Protein AF-A0A776PKI6-F1 (afdb_monomer)

Organism: Escherichia coli (NCBI:txid562)

Foldseek 3Di:
DPFAFDQLVPDDLLLNLLLCLVPVDSPRDGPVSSVVSCCLVPVVCQWLSVQLSVLLVVCVVLSPDDSVSVSVLSVQLVVPPDRNDGNVRSNVSSVVVVVVVVVVVVVVVPPCDPVNVVVVVVVVVVVVPPPDDDDDDDPPPPDPDDDDVVVVVVVVCCVPDVPPDDDDDDDD

Sequence (172 aa):
SDPMNVTFDKLAPEVQNAVMVKFDTCENITVDMVISAQELLQEDMATFDGHIVEALMKMPEVNAMYPELKLHAIGWVKHKCKPGAKWPEIQAEMRIWKKRREGERKETGKYTSVVDLARARANQQYTENSTGKISPVIAAIHREYKQTWKTLDDELAYALWPGDVDAGNIDG

Structure (mmCIF, N/CA/C/O backbone):
data_AF-A0A776PKI6-F1
#
_entry.id   AF-A0A776PKI6-F1
#
loop_
_atom_site.group_PDB
_atom_site.id
_atom_site.type_symbol
_atom_site.label_atom_id
_atom_site.label_alt_id
_atom_site.label_comp_id
_atom_site.label_asym_id
_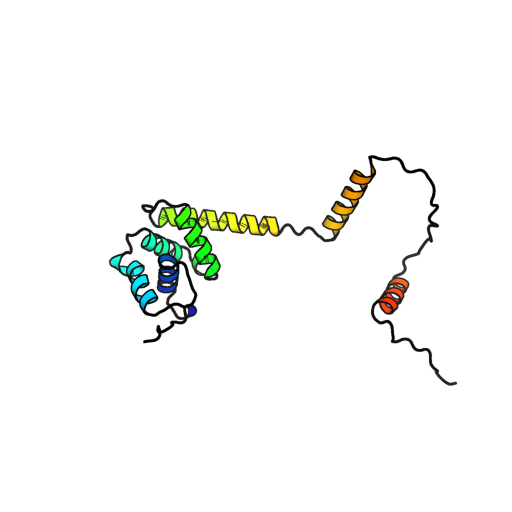atom_site.label_entity_id
_atom_site.label_seq_id
_atom_site.pdbx_PDB_ins_code
_atom_site.Cartn_x
_atom_site.Cartn_y
_atom_site.Cartn_z
_atom_site.occupancy
_atom_site.B_iso_or_equiv
_atom_site.auth_seq_id
_atom_site.auth_comp_id
_atom_site.auth_asym_id
_atom_site.auth_atom_id
_atom_site.pdbx_PDB_model_num
ATOM 1 N N . SER A 1 1 ? 0.022 -15.592 24.095 1.00 67.12 1 SER A N 1
ATOM 2 C CA . SER A 1 1 ? -0.740 -16.001 22.908 1.00 67.12 1 SER A CA 1
ATOM 3 C C . SER A 1 1 ? 0.106 -15.694 21.703 1.00 67.12 1 SER A C 1
ATOM 5 O O . SER A 1 1 ? 0.600 -14.575 21.629 1.00 67.12 1 SER A O 1
ATOM 7 N N . ASP A 1 2 ? 0.337 -16.672 20.834 1.00 69.06 2 ASP A N 1
ATOM 8 C CA . ASP A 1 2 ? 1.105 -16.436 19.613 1.00 69.06 2 ASP A CA 1
ATOM 9 C C . ASP A 1 2 ? 0.328 -15.485 18.691 1.00 69.06 2 ASP A C 1
ATOM 11 O O . ASP A 1 2 ? -0.904 -15.586 18.622 1.00 69.06 2 ASP A O 1
ATOM 15 N N . PRO A 1 3 ? 1.003 -14.534 18.024 1.00 72.56 3 PRO A N 1
ATOM 16 C CA . PRO A 1 3 ? 0.339 -13.602 17.128 1.00 72.56 3 PRO A CA 1
ATOM 17 C C . PRO A 1 3 ? -0.332 -14.370 15.986 1.00 72.56 3 PRO A C 1
ATOM 19 O O . PRO A 1 3 ? 0.286 -15.189 15.304 1.00 72.56 3 PRO A O 1
ATOM 22 N N . MET A 1 4 ? -1.627 -14.119 15.795 1.00 85.81 4 MET A N 1
ATOM 23 C CA . MET A 1 4 ? -2.397 -14.747 14.729 1.00 85.81 4 MET A CA 1
ATOM 24 C C . MET A 1 4 ? -2.027 -14.082 13.400 1.00 85.81 4 MET A C 1
ATOM 26 O O . MET A 1 4 ? -2.370 -12.923 13.155 1.00 85.81 4 MET A O 1
ATOM 30 N N . ASN A 1 5 ? -1.295 -14.816 12.562 1.00 87.88 5 ASN A N 1
ATOM 31 C CA . ASN A 1 5 ? -0.849 -14.334 11.259 1.00 87.88 5 ASN A CA 1
ATOM 32 C C . ASN A 1 5 ? -1.980 -14.379 10.227 1.00 87.88 5 ASN A C 1
ATOM 34 O O . ASN A 1 5 ? -2.777 -15.318 10.175 1.00 87.88 5 ASN A O 1
ATOM 38 N N . VAL A 1 6 ? -2.005 -13.367 9.368 1.00 89.25 6 VAL A N 1
ATOM 39 C CA . VAL A 1 6 ? -2.968 -13.179 8.289 1.00 89.25 6 VAL A CA 1
ATOM 40 C C . VAL A 1 6 ? -2.243 -13.285 6.951 1.00 89.25 6 VAL A C 1
ATOM 42 O O . VAL A 1 6 ? -1.161 -12.735 6.761 1.00 89.25 6 VAL A O 1
ATOM 45 N N . THR A 1 7 ? -2.845 -13.989 5.991 1.00 92.38 7 THR A N 1
ATOM 46 C CA . THR A 1 7 ? -2.327 -14.028 4.617 1.00 92.38 7 THR A CA 1
ATOM 47 C C . THR A 1 7 ? -2.615 -12.697 3.921 1.00 92.38 7 THR A C 1
ATOM 49 O O . THR A 1 7 ? -3.775 -12.400 3.636 1.00 92.38 7 THR A O 1
ATOM 52 N N . PHE A 1 8 ? -1.572 -11.925 3.611 1.00 91.81 8 PHE A N 1
ATOM 53 C CA . PHE A 1 8 ? -1.689 -10.598 2.995 1.00 91.81 8 PHE A CA 1
ATOM 54 C C . PHE A 1 8 ? -2.498 -10.606 1.686 1.00 91.81 8 PHE A C 1
ATOM 56 O O . PHE A 1 8 ? -3.412 -9.799 1.519 1.00 91.81 8 PHE A O 1
ATOM 63 N N . ASP A 1 9 ? -2.262 -11.579 0.801 1.00 91.88 9 ASP A N 1
ATOM 64 C CA . ASP A 1 9 ? -2.938 -11.674 -0.505 1.00 91.88 9 ASP A CA 1
ATOM 65 C C . ASP A 1 9 ? -4.450 -11.933 -0.422 1.00 91.88 9 ASP A C 1
ATOM 67 O O . ASP A 1 9 ? -5.171 -11.728 -1.395 1.00 91.88 9 ASP A O 1
ATOM 71 N N . LYS A 1 10 ? -4.947 -12.387 0.735 1.00 93.25 10 LYS A N 1
ATOM 72 C CA . LYS A 1 10 ? -6.381 -12.621 0.964 1.00 93.25 10 LYS A CA 1
ATOM 73 C C . LYS A 1 10 ? -7.115 -11.378 1.468 1.00 93.25 10 LYS A C 1
ATOM 75 O O . LYS A 1 10 ? -8.339 -11.406 1.578 1.00 93.25 10 LYS A O 1
ATOM 80 N N . LEU A 1 11 ? -6.388 -10.318 1.816 1.00 94.44 11 LEU A N 1
ATOM 81 C CA . LEU A 1 11 ? -6.971 -9.052 2.245 1.00 94.44 11 LEU A CA 1
ATOM 82 C C . LEU A 1 11 ? -7.558 -8.291 1.051 1.00 94.44 11 LEU A C 1
ATOM 84 O O . LEU A 1 11 ? -7.077 -8.401 -0.076 1.00 94.44 11 LEU A O 1
ATOM 88 N N . ALA A 1 12 ? -8.575 -7.471 1.316 1.00 95.56 12 ALA A N 1
ATOM 89 C CA . ALA A 1 12 ? -9.081 -6.532 0.323 1.00 95.56 12 ALA A CA 1
ATOM 90 C C . ALA A 1 12 ? -7.972 -5.537 -0.095 1.00 95.56 12 ALA A C 1
ATOM 92 O O . ALA A 1 12 ? -7.169 -5.150 0.762 1.00 95.56 12 ALA A O 1
ATOM 93 N N . PRO A 1 13 ? -7.918 -5.088 -1.363 1.00 95.38 13 PRO A N 1
ATOM 94 C CA . PRO A 1 13 ? -6.866 -4.189 -1.852 1.00 95.38 13 PRO A CA 1
ATOM 95 C C . PRO A 1 13 ? -6.708 -2.897 -1.037 1.00 95.38 13 PRO A C 1
ATOM 97 O O . PRO A 1 13 ? -5.594 -2.424 -0.824 1.00 95.38 13 PRO A O 1
ATOM 100 N N . GLU A 1 14 ? -7.811 -2.337 -0.542 1.00 96.06 14 GLU A N 1
ATOM 101 C CA . GLU A 1 14 ? -7.835 -1.159 0.328 1.00 96.06 14 GLU A CA 1
ATOM 102 C C . GLU A 1 14 ? -7.096 -1.431 1.641 1.00 96.06 14 GLU A C 1
ATOM 104 O O . GLU A 1 14 ? -6.278 -0.627 2.085 1.00 96.06 14 GLU A O 1
ATOM 109 N N . VAL A 1 15 ? -7.352 -2.598 2.238 1.00 97.00 15 VAL A N 1
ATOM 110 C CA . VAL A 1 15 ? -6.748 -3.030 3.503 1.00 97.00 15 VAL A CA 1
ATOM 111 C C . VAL A 1 15 ? -5.275 -3.372 3.301 1.00 97.00 15 VAL A C 1
ATOM 113 O O . VAL A 1 15 ? -4.450 -2.992 4.125 1.00 97.00 15 VAL A O 1
ATOM 116 N N . GLN A 1 16 ? -4.922 -4.017 2.185 1.00 97.62 16 GLN A N 1
ATOM 117 C CA . GLN A 1 16 ? -3.526 -4.230 1.799 1.00 97.62 16 GLN A CA 1
ATOM 118 C C . GLN A 1 16 ? -2.769 -2.902 1.731 1.00 97.62 16 GLN A C 1
ATOM 120 O O . GLN A 1 16 ? -1.728 -2.751 2.364 1.00 97.62 16 GLN A O 1
ATOM 125 N N . ASN A 1 17 ? -3.313 -1.919 1.009 1.00 97.62 17 ASN A N 1
ATOM 126 C CA . ASN A 1 17 ? -2.687 -0.607 0.872 1.00 97.62 17 ASN A CA 1
ATOM 127 C C . ASN A 1 17 ? -2.565 0.106 2.221 1.00 97.62 17 ASN A C 1
ATOM 129 O O . ASN A 1 17 ? -1.516 0.675 2.506 1.00 97.62 17 ASN A O 1
ATOM 133 N N . ALA A 1 18 ? -3.590 0.038 3.070 1.00 97.88 18 ALA A N 1
ATOM 134 C CA . ALA A 1 18 ? -3.541 0.624 4.404 1.00 97.88 18 ALA A CA 1
ATOM 135 C C . ALA A 1 18 ? -2.454 -0.011 5.286 1.00 97.88 18 ALA A C 1
ATOM 137 O O . ALA A 1 18 ? -1.700 0.709 5.939 1.00 97.88 18 ALA A O 1
ATOM 138 N N . VAL A 1 19 ? -2.317 -1.343 5.263 1.00 97.81 19 VAL A N 1
ATOM 139 C CA . VAL A 1 19 ? -1.267 -2.064 6.004 1.00 97.81 19 VAL A CA 1
ATOM 140 C C . VAL A 1 19 ? 0.117 -1.629 5.534 1.00 97.81 19 VAL A C 1
ATOM 142 O O . VAL A 1 19 ? 0.964 -1.270 6.348 1.00 97.81 19 VAL A O 1
ATOM 145 N N . MET A 1 20 ? 0.324 -1.586 4.220 1.00 97.88 20 MET A N 1
ATOM 146 C CA . MET A 1 20 ? 1.591 -1.165 3.629 1.00 97.88 20 MET A CA 1
ATOM 147 C C . MET A 1 20 ? 1.930 0.290 3.956 1.00 97.88 20 MET A C 1
ATOM 149 O O . MET A 1 20 ? 3.077 0.608 4.244 1.00 97.88 20 MET A O 1
ATOM 153 N N . VAL A 1 21 ? 0.940 1.183 3.932 1.00 97.75 21 VAL A N 1
ATOM 154 C CA . VAL A 1 21 ? 1.150 2.592 4.270 1.00 97.75 21 VAL A CA 1
ATOM 155 C C . VAL A 1 21 ? 1.477 2.756 5.752 1.00 97.75 21 VAL A C 1
ATOM 157 O O . VAL A 1 21 ? 2.406 3.495 6.069 1.00 97.75 21 VAL A O 1
ATOM 160 N N . LYS A 1 22 ? 0.767 2.077 6.658 1.00 97.19 22 LYS A N 1
ATOM 161 C CA . LYS A 1 22 ? 0.956 2.256 8.106 1.00 97.19 22 LYS A CA 1
ATOM 162 C C . LYS A 1 22 ? 2.221 1.572 8.631 1.00 97.19 22 LYS A C 1
ATOM 164 O O . LYS A 1 22 ? 2.905 2.141 9.476 1.00 97.19 22 LYS A O 1
ATOM 169 N N . PHE A 1 23 ? 2.545 0.382 8.122 1.00 96.69 23 PHE A N 1
ATOM 170 C CA . PHE A 1 23 ? 3.592 -0.482 8.684 1.00 96.69 23 PHE A CA 1
ATOM 171 C C . PHE A 1 23 ? 4.800 -0.717 7.774 1.00 96.69 23 PHE A C 1
ATOM 173 O O . PHE A 1 23 ? 5.754 -1.346 8.218 1.00 96.69 23 PHE A O 1
ATOM 180 N N . ASP A 1 24 ? 4.777 -0.227 6.531 1.00 96.31 24 ASP A N 1
ATOM 181 C CA . ASP A 1 24 ? 5.878 -0.367 5.563 1.00 96.31 24 ASP A CA 1
ATOM 182 C C . ASP A 1 24 ? 6.302 -1.829 5.313 1.00 96.31 24 ASP A C 1
ATOM 184 O O . ASP A 1 24 ? 7.469 -2.144 5.101 1.00 96.31 24 ASP A O 1
ATOM 188 N N . THR A 1 25 ? 5.336 -2.751 5.360 1.00 95.00 25 THR A N 1
ATOM 189 C CA . THR A 1 25 ? 5.559 -4.185 5.138 1.00 95.00 25 THR A CA 1
ATOM 190 C C . THR A 1 25 ? 4.358 -4.830 4.453 1.00 95.00 25 THR A C 1
ATOM 192 O O . THR A 1 25 ? 3.222 -4.360 4.572 1.00 95.00 25 THR A O 1
ATOM 195 N N . CYS A 1 26 ? 4.607 -5.930 3.746 1.00 93.12 26 CYS A N 1
ATOM 196 C CA . CYS A 1 26 ? 3.582 -6.867 3.293 1.00 93.12 26 CYS A CA 1
ATOM 197 C C . CYS A 1 26 ? 3.793 -8.295 3.847 1.00 93.12 26 CYS A C 1
ATOM 199 O O . CYS A 1 26 ? 3.023 -9.204 3.541 1.00 93.12 26 CYS A O 1
ATOM 201 N N . GLU A 1 27 ? 4.799 -8.486 4.707 1.00 92.75 27 GLU A N 1
ATOM 202 C CA . GLU A 1 27 ? 5.181 -9.771 5.296 1.00 92.75 27 GLU A CA 1
ATOM 203 C C . GLU A 1 27 ? 4.814 -9.851 6.783 1.00 92.75 27 GLU A C 1
ATOM 205 O O . GLU A 1 27 ? 4.812 -8.843 7.490 1.00 92.75 27 GLU A O 1
ATOM 210 N N . ASN A 1 28 ? 4.565 -11.073 7.276 1.00 91.88 28 ASN A N 1
ATOM 211 C CA . ASN A 1 28 ? 4.297 -11.365 8.694 1.00 91.88 28 ASN A CA 1
ATOM 212 C C . ASN A 1 28 ? 3.173 -10.507 9.303 1.00 91.88 28 ASN A C 1
ATOM 214 O O . ASN A 1 28 ? 3.253 -10.058 10.445 1.00 91.88 28 ASN A O 1
ATOM 218 N N . ILE A 1 29 ? 2.117 -10.274 8.522 1.00 93.81 29 ILE A N 1
ATOM 219 C CA . ILE A 1 29 ? 0.998 -9.426 8.924 1.00 93.81 29 ILE A CA 1
ATOM 220 C C . ILE A 1 29 ? 0.180 -10.117 10.010 1.00 93.81 29 ILE A C 1
ATOM 222 O O . ILE A 1 29 ? -0.289 -11.239 9.822 1.00 93.81 29 ILE A O 1
ATOM 226 N N . THR A 1 30 ? -0.035 -9.435 11.131 1.00 94.81 30 THR A N 1
ATOM 227 C CA . THR A 1 30 ? -0.878 -9.926 12.228 1.00 94.81 30 THR A CA 1
ATOM 228 C C . THR A 1 30 ? -2.289 -9.343 12.150 1.00 94.81 30 THR A C 1
ATOM 230 O O . THR A 1 30 ? -2.527 -8.325 11.496 1.00 94.81 30 THR A O 1
ATOM 233 N N . VAL A 1 31 ? -3.245 -9.970 12.841 1.00 94.25 31 VAL A N 1
ATOM 234 C CA . VAL A 1 31 ? -4.619 -9.443 12.955 1.00 94.25 31 VAL A CA 1
ATOM 235 C C . VAL A 1 31 ? -4.633 -8.023 13.535 1.00 94.25 31 VAL A C 1
ATOM 237 O O . VAL A 1 31 ? -5.331 -7.162 13.002 1.00 94.25 31 VAL A O 1
ATOM 240 N N . ASP A 1 32 ? -3.822 -7.745 14.558 1.00 94.50 32 ASP A N 1
ATOM 241 C CA . ASP A 1 32 ? -3.765 -6.422 15.195 1.00 94.50 32 ASP A CA 1
ATOM 242 C C . ASP A 1 32 ? -3.254 -5.338 14.235 1.00 94.50 32 ASP A C 1
ATOM 244 O O . ASP A 1 32 ? -3.782 -4.224 14.210 1.00 94.50 32 ASP A O 1
ATOM 248 N N . MET A 1 33 ? -2.275 -5.671 13.382 1.00 95.69 33 MET A N 1
ATOM 249 C CA . MET A 1 33 ? -1.810 -4.762 12.329 1.00 95.69 33 MET A CA 1
ATOM 250 C C . MET A 1 33 ? -2.926 -4.452 11.333 1.00 95.69 33 MET A C 1
ATOM 252 O O . MET A 1 33 ? -3.099 -3.302 10.941 1.00 95.69 33 MET A O 1
ATOM 256 N N . VAL A 1 34 ? -3.715 -5.455 10.938 1.00 95.31 34 VAL A N 1
ATOM 257 C CA . VAL A 1 34 ? -4.848 -5.247 10.026 1.00 95.31 34 VAL A CA 1
ATOM 258 C C . VAL A 1 34 ? -5.904 -4.341 10.657 1.00 95.31 34 VAL A C 1
ATOM 260 O O . VAL A 1 34 ? -6.371 -3.419 9.992 1.00 95.31 34 VAL A O 1
ATOM 263 N N . ILE A 1 35 ? -6.251 -4.561 11.928 1.00 94.88 35 ILE A N 1
ATOM 264 C CA . ILE A 1 35 ? -7.225 -3.732 12.654 1.00 94.88 35 ILE A CA 1
ATOM 265 C C . ILE A 1 35 ? -6.740 -2.281 12.717 1.00 94.88 35 ILE A C 1
ATOM 267 O O . ILE A 1 35 ? -7.465 -1.375 12.316 1.00 94.88 35 ILE A O 1
ATOM 271 N N . SER A 1 36 ? -5.490 -2.057 13.129 1.00 95.56 36 SER A N 1
ATOM 272 C CA . SER A 1 36 ? -4.941 -0.702 13.219 1.00 95.56 36 SER A CA 1
ATOM 273 C C . SER A 1 36 ? -4.788 -0.033 11.847 1.00 95.56 36 SER A C 1
ATOM 275 O O . SER A 1 36 ? -4.974 1.175 11.715 1.00 95.56 36 SER A O 1
ATOM 277 N N . ALA A 1 37 ? -4.475 -0.785 10.790 1.00 96.31 37 ALA A N 1
ATOM 278 C CA . ALA A 1 37 ? -4.418 -0.236 9.437 1.00 96.31 37 ALA A CA 1
ATOM 279 C C . ALA A 1 37 ? -5.795 0.216 8.928 1.00 96.31 37 ALA A C 1
ATOM 281 O O . ALA A 1 37 ? -5.881 1.215 8.217 1.00 96.31 37 ALA A O 1
ATOM 282 N N . GLN A 1 38 ? -6.872 -0.483 9.297 1.00 96.56 38 GLN A N 1
ATOM 283 C CA . GLN A 1 38 ? -8.227 -0.144 8.851 1.00 96.56 38 GLN A CA 1
ATOM 284 C C . GLN A 1 38 ? -8.712 1.229 9.337 1.00 96.56 38 GLN A C 1
ATOM 286 O O . GLN A 1 38 ? -9.573 1.812 8.681 1.00 96.56 38 GLN A O 1
ATOM 291 N N . GLU A 1 39 ? -8.127 1.787 10.400 1.00 95.88 39 GLU A N 1
ATOM 292 C CA . GLU A 1 39 ? -8.383 3.167 10.847 1.00 95.88 39 GLU A CA 1
ATOM 293 C C . GLU A 1 39 ? -8.145 4.183 9.712 1.00 95.88 39 GLU A C 1
ATOM 295 O O . GLU A 1 39 ? -8.942 5.104 9.533 1.00 95.88 39 GLU A O 1
ATOM 300 N N . LEU A 1 40 ? -7.134 3.958 8.856 1.00 95.19 40 LEU A N 1
ATOM 301 C CA . LEU A 1 40 ? -6.826 4.812 7.694 1.00 95.19 40 LEU A CA 1
ATOM 302 C C . LEU A 1 40 ? -7.926 4.815 6.622 1.00 95.19 40 LEU A C 1
ATOM 304 O O . LEU A 1 40 ? -7.958 5.707 5.775 1.00 95.19 40 LEU A O 1
ATOM 308 N N . LEU A 1 41 ? -8.814 3.819 6.638 1.00 94.94 41 LEU A N 1
ATOM 309 C CA . LEU A 1 41 ? -9.950 3.700 5.720 1.00 94.94 41 LEU A CA 1
ATOM 310 C C . LEU A 1 41 ? -11.241 4.287 6.306 1.00 94.94 41 LEU A C 1
ATOM 312 O O . LEU A 1 41 ? -12.265 4.290 5.625 1.00 94.94 41 LEU A O 1
ATOM 316 N N . GLN A 1 42 ? -11.213 4.738 7.564 1.00 92.50 42 GLN A N 1
ATOM 317 C CA . GLN A 1 42 ? -12.382 5.226 8.291 1.00 92.50 42 GLN A CA 1
ATOM 318 C C . GLN A 1 42 ? -12.061 6.550 9.000 1.00 92.50 42 GLN A C 1
ATOM 320 O O . GLN A 1 42 ? -12.229 7.621 8.420 1.00 92.50 42 GLN A O 1
ATOM 325 N N . GLU A 1 43 ? -11.588 6.487 10.241 1.00 92.50 43 GLU A N 1
ATOM 326 C CA . GLU A 1 43 ? -11.386 7.645 11.117 1.00 92.50 43 GLU A CA 1
ATOM 327 C C . GLU A 1 43 ? -10.248 8.553 10.627 1.00 92.50 43 GLU A C 1
ATOM 329 O O . GLU A 1 43 ? -10.368 9.778 10.648 1.00 92.50 43 GLU A O 1
ATOM 334 N N . ASP A 1 44 ? -9.194 7.954 10.070 1.00 94.06 44 ASP A N 1
ATOM 335 C CA . ASP A 1 44 ? -7.966 8.640 9.670 1.00 94.06 44 ASP A CA 1
ATOM 336 C C . ASP A 1 44 ? -7.882 8.921 8.160 1.00 94.06 44 ASP A C 1
ATOM 338 O O . ASP A 1 44 ? -6.807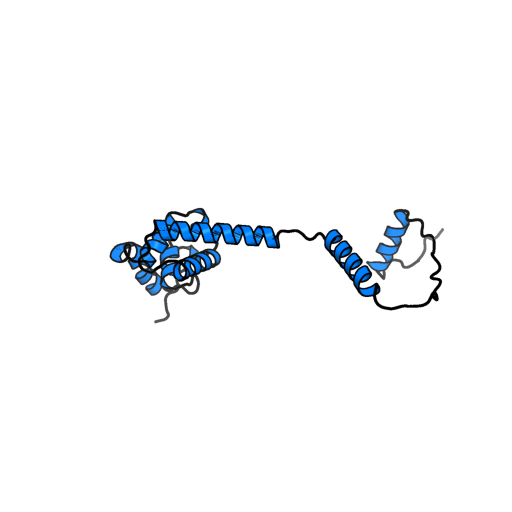 9.221 7.635 1.00 94.06 44 ASP A O 1
ATOM 342 N N . MET A 1 45 ? -9.002 8.891 7.431 1.00 92.69 45 MET A N 1
ATOM 343 C CA . MET A 1 45 ? -9.010 9.157 5.980 1.00 92.69 45 MET A CA 1
ATOM 344 C C . MET A 1 45 ? -8.463 10.546 5.608 1.00 92.69 45 MET A C 1
ATOM 346 O O . MET A 1 45 ? -7.920 10.729 4.521 1.00 92.69 45 MET A O 1
ATOM 350 N N . ALA A 1 46 ? -8.612 11.530 6.501 1.00 93.62 46 ALA A N 1
ATOM 351 C CA . ALA A 1 46 ? -8.138 12.901 6.291 1.00 93.62 46 ALA A CA 1
ATOM 352 C C . ALA A 1 46 ? -6.658 13.104 6.662 1.00 93.62 46 ALA A C 1
ATOM 354 O O . ALA A 1 46 ? -6.128 14.208 6.517 1.00 93.62 46 ALA A O 1
ATOM 355 N N . THR A 1 47 ? -5.992 12.068 7.174 1.00 96.94 47 THR A N 1
ATOM 356 C CA . THR A 1 47 ? -4.561 12.118 7.472 1.00 96.94 47 THR A CA 1
ATOM 357 C C . THR A 1 47 ? -3.739 11.993 6.192 1.00 96.94 47 THR A C 1
ATOM 359 O O . THR A 1 47 ? -4.230 11.594 5.135 1.00 96.94 47 THR A O 1
ATOM 362 N N . PHE A 1 48 ? -2.449 12.311 6.289 1.00 97.38 48 PHE A N 1
ATOM 363 C CA . PHE A 1 48 ? -1.510 12.103 5.190 1.00 97.38 48 PHE A CA 1
ATOM 364 C C . PHE A 1 48 ? -1.516 10.655 4.696 1.00 97.38 48 PHE A C 1
ATOM 366 O O . PHE A 1 48 ? -1.661 10.411 3.502 1.00 97.38 48 PHE A O 1
ATOM 373 N N . ASP A 1 49 ? -1.419 9.703 5.622 1.00 97.31 49 ASP A N 1
ATOM 374 C CA . ASP A 1 49 ? -1.394 8.278 5.312 1.00 97.31 49 ASP A CA 1
ATOM 375 C C . ASP A 1 49 ? -2.732 7.818 4.705 1.00 97.31 49 ASP A C 1
ATOM 377 O O . ASP A 1 49 ? -2.727 7.106 3.700 1.00 97.31 49 ASP A O 1
ATOM 381 N N . GLY A 1 50 ? -3.869 8.318 5.205 1.00 97.44 50 GLY A N 1
ATOM 382 C CA . GLY A 1 50 ? -5.184 8.108 4.582 1.00 97.44 50 GLY A CA 1
ATOM 383 C C . GLY A 1 50 ? -5.233 8.604 3.131 1.00 97.44 50 GLY A C 1
ATOM 384 O O . GLY A 1 50 ? -5.660 7.883 2.226 1.00 97.44 50 GLY A O 1
ATOM 385 N N . HIS A 1 51 ? -4.679 9.788 2.862 1.00 98.12 51 HIS A N 1
ATOM 386 C CA . HIS A 1 51 ? -4.568 10.323 1.505 1.00 98.12 51 HIS A CA 1
ATOM 387 C C . HIS A 1 51 ? -3.583 9.556 0.604 1.00 98.12 51 HIS A C 1
ATOM 389 O O . HIS A 1 51 ? -3.787 9.525 -0.614 1.00 98.12 51 HIS A O 1
ATOM 395 N N . ILE A 1 52 ? -2.546 8.910 1.152 1.00 97.88 52 ILE A N 1
ATOM 396 C CA . ILE A 1 52 ? -1.683 7.994 0.383 1.00 97.88 52 ILE A CA 1
ATOM 397 C C . ILE A 1 52 ? -2.481 6.756 -0.040 1.00 97.88 52 ILE A C 1
ATOM 399 O O . ILE A 1 52 ? -2.416 6.358 -1.208 1.00 97.88 52 ILE A O 1
ATOM 403 N N . VAL A 1 53 ? -3.258 6.170 0.876 1.00 97.81 53 VAL A N 1
ATOM 404 C CA . VAL A 1 53 ? -4.122 5.018 0.575 1.00 97.81 53 VAL A CA 1
ATOM 405 C C . VAL A 1 53 ? -5.151 5.383 -0.497 1.00 97.81 53 VAL A C 1
ATOM 407 O O . VAL A 1 53 ? -5.306 4.655 -1.480 1.00 97.81 53 VAL A O 1
ATOM 410 N N . GLU A 1 54 ? -5.792 6.547 -0.378 1.00 97.31 54 GLU A N 1
ATOM 411 C CA . GLU A 1 54 ? -6.730 7.050 -1.384 1.00 97.31 54 GLU A CA 1
ATOM 412 C C . GLU A 1 54 ? -6.056 7.230 -2.754 1.00 97.31 54 GLU A C 1
ATOM 414 O O . GLU A 1 54 ? -6.586 6.787 -3.777 1.00 97.31 54 GLU A O 1
ATOM 419 N N . ALA A 1 55 ? -4.857 7.819 -2.797 1.00 97.50 55 ALA A N 1
ATOM 420 C CA . ALA A 1 55 ? -4.115 8.005 -4.041 1.00 97.50 55 ALA A CA 1
ATOM 421 C C . ALA A 1 55 ? -3.770 6.670 -4.727 1.00 97.50 55 ALA A C 1
ATOM 423 O O . ALA A 1 55 ? -3.920 6.567 -5.948 1.00 97.50 55 ALA A O 1
ATOM 424 N N . LEU A 1 56 ? -3.375 5.643 -3.962 1.00 96.88 56 LEU A N 1
ATOM 425 C CA . LEU A 1 56 ? -3.147 4.288 -4.480 1.00 96.88 56 LEU A CA 1
ATOM 426 C C . LEU A 1 56 ? -4.423 3.697 -5.087 1.00 96.88 56 LEU A C 1
ATOM 428 O O . LEU A 1 56 ? -4.388 3.179 -6.204 1.00 96.88 56 LEU A O 1
ATOM 432 N N . MET A 1 57 ? -5.567 3.841 -4.414 1.00 96.38 57 MET A N 1
ATOM 433 C CA . MET A 1 57 ? -6.858 3.372 -4.933 1.00 96.38 57 MET A CA 1
ATOM 434 C C . MET A 1 57 ? -7.273 4.094 -6.223 1.00 96.38 57 MET A C 1
ATOM 436 O O . MET A 1 57 ? -7.855 3.486 -7.121 1.00 96.38 57 MET A O 1
ATOM 440 N N . LYS A 1 58 ? -6.922 5.378 -6.367 1.00 96.25 58 LYS A N 1
ATOM 441 C CA . LYS A 1 58 ? -7.131 6.165 -7.598 1.00 96.25 58 LYS A CA 1
ATOM 442 C C . LYS A 1 58 ? -6.075 5.904 -8.680 1.00 96.25 58 LYS A C 1
ATOM 444 O O . LYS A 1 58 ? -6.142 6.512 -9.751 1.00 96.25 58 LYS A O 1
ATOM 449 N N . MET A 1 59 ? -5.096 5.034 -8.430 1.00 95.25 59 MET A N 1
ATOM 450 C CA . MET A 1 59 ? -4.038 4.657 -9.370 1.00 95.25 59 MET A CA 1
ATOM 451 C C . MET A 1 59 ? -3.993 3.134 -9.556 1.00 95.25 59 MET A C 1
ATOM 453 O O . MET A 1 59 ? -3.056 2.487 -9.084 1.00 95.25 59 MET A O 1
ATOM 457 N N . PRO A 1 60 ? -4.951 2.542 -10.298 1.00 94.06 60 PRO A N 1
ATOM 458 C CA . PRO A 1 60 ? -5.041 1.087 -10.458 1.00 94.06 60 PRO A CA 1
ATOM 459 C C . PRO A 1 60 ? -3.767 0.47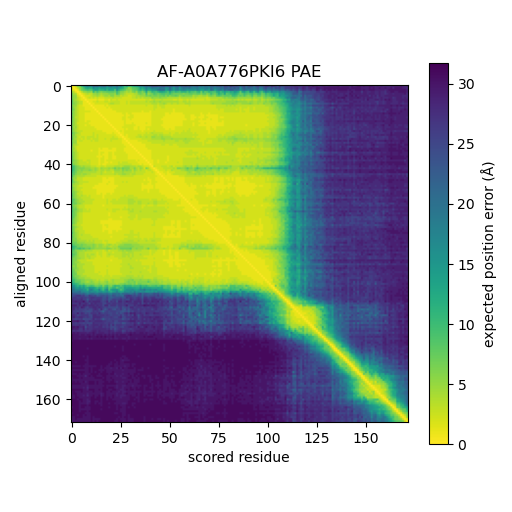4 -11.051 1.00 94.06 60 PRO A C 1
ATOM 461 O O . PRO A 1 60 ? -3.391 -0.634 -10.701 1.00 94.06 60 PRO A O 1
ATOM 464 N N . GLU A 1 61 ? -3.049 1.217 -11.891 1.00 93.31 61 GLU A N 1
ATOM 465 C CA . GLU A 1 61 ? -1.791 0.771 -12.495 1.00 93.31 61 GLU A CA 1
ATOM 466 C C . GLU A 1 61 ? -0.664 0.571 -11.474 1.00 93.31 61 GLU A C 1
ATOM 468 O O . GLU A 1 61 ? 0.207 -0.265 -11.691 1.00 93.31 61 GLU A O 1
ATOM 473 N N . VAL A 1 62 ? -0.646 1.367 -10.397 1.00 94.00 62 VAL A N 1
ATOM 474 C CA . VAL A 1 62 ? 0.301 1.210 -9.283 1.00 94.00 62 VAL A CA 1
ATOM 475 C C . VAL A 1 62 ? -0.253 0.197 -8.289 1.00 94.00 62 VAL A C 1
ATOM 477 O O . VAL A 1 62 ? 0.489 -0.662 -7.826 1.00 94.00 62 VAL A O 1
ATOM 480 N N . ASN A 1 63 ? -1.561 0.230 -8.024 1.00 95.12 63 ASN A N 1
ATOM 481 C CA . ASN A 1 63 ? -2.217 -0.687 -7.096 1.00 95.12 63 ASN A CA 1
ATOM 482 C C . ASN A 1 63 ? -2.141 -2.164 -7.536 1.00 95.12 63 ASN A C 1
ATOM 484 O O . ASN A 1 63 ? -2.049 -3.056 -6.697 1.00 95.12 63 ASN A O 1
ATOM 488 N N . ALA A 1 64 ? -2.132 -2.417 -8.848 1.00 94.44 64 ALA A N 1
ATOM 489 C CA . ALA A 1 64 ? -1.984 -3.753 -9.423 1.00 94.44 64 ALA A CA 1
ATOM 490 C C . ALA A 1 64 ? -0.523 -4.241 -9.489 1.00 94.44 64 ALA A C 1
ATOM 492 O O . ALA A 1 64 ? -0.270 -5.356 -9.943 1.00 94.44 64 ALA A O 1
ATOM 493 N N . MET A 1 65 ? 0.457 -3.418 -9.092 1.00 94.62 65 MET A N 1
ATOM 494 C CA . MET A 1 65 ? 1.853 -3.854 -9.018 1.00 94.62 65 MET A CA 1
ATOM 495 C C . MET A 1 65 ? 2.079 -4.786 -7.826 1.00 94.62 65 MET A C 1
ATOM 497 O O . MET A 1 65 ? 1.331 -4.771 -6.848 1.00 94.62 65 MET A O 1
ATOM 501 N N . TYR A 1 66 ? 3.178 -5.544 -7.881 1.00 94.06 66 TYR A N 1
ATOM 502 C CA . TYR A 1 66 ? 3.631 -6.348 -6.749 1.00 94.06 66 TYR A CA 1
ATOM 503 C C . TYR A 1 66 ? 3.799 -5.492 -5.481 1.00 94.06 66 TYR A C 1
ATOM 505 O O . TYR A 1 66 ? 4.259 -4.346 -5.597 1.00 94.06 66 TYR A O 1
ATOM 513 N N . PRO A 1 67 ? 3.484 -6.039 -4.292 1.00 94.19 67 PRO A N 1
ATOM 514 C CA . PRO A 1 67 ? 3.564 -5.321 -3.021 1.00 94.19 67 PRO A CA 1
ATOM 515 C C . PRO A 1 67 ? 4.889 -4.578 -2.819 1.00 94.19 67 PRO A C 1
ATOM 517 O O . PRO A 1 67 ? 4.876 -3.378 -2.572 1.00 94.19 67 PRO A O 1
ATOM 520 N N . GLU A 1 68 ? 6.037 -5.191 -3.100 1.00 94.56 68 GLU A N 1
ATOM 521 C CA . GLU A 1 68 ? 7.321 -4.496 -2.878 1.00 94.56 68 GLU A CA 1
ATOM 522 C C . GLU A 1 68 ? 7.498 -3.255 -3.749 1.00 94.56 68 GLU A C 1
ATOM 524 O O . GLU A 1 68 ? 8.081 -2.247 -3.351 1.00 94.56 68 GLU A O 1
ATOM 529 N N . LEU A 1 69 ? 6.922 -3.272 -4.949 1.00 94.44 69 LEU A N 1
ATOM 530 C CA . LEU A 1 69 ? 6.946 -2.113 -5.831 1.00 94.44 69 LEU A CA 1
ATOM 531 C C . LEU A 1 69 ? 6.004 -1.018 -5.332 1.00 94.44 69 LEU A C 1
ATOM 533 O O . LEU A 1 69 ? 6.313 0.162 -5.501 1.00 94.44 69 LEU A O 1
ATOM 537 N N . LYS A 1 70 ? 4.886 -1.401 -4.709 1.00 96.38 70 LYS A N 1
ATOM 538 C CA . LYS A 1 70 ? 3.988 -0.468 -4.031 1.00 96.38 70 LYS A CA 1
ATOM 539 C C . LYS A 1 70 ? 4.663 0.142 -2.798 1.00 96.38 70 LYS A C 1
ATOM 541 O O . LYS A 1 70 ? 4.576 1.357 -2.650 1.00 96.38 70 LYS A O 1
ATOM 546 N N . LEU A 1 71 ? 5.410 -0.628 -1.996 1.00 97.25 71 LEU A N 1
ATOM 547 C CA . LEU A 1 71 ? 6.212 -0.096 -0.879 1.00 97.25 71 LEU A CA 1
ATOM 548 C C . LEU A 1 71 ? 7.220 0.950 -1.361 1.00 97.25 71 LEU A C 1
ATOM 550 O O . LEU A 1 71 ? 7.283 2.046 -0.813 1.00 97.25 71 LEU A O 1
ATOM 554 N N . HIS A 1 72 ? 7.933 0.693 -2.461 1.00 96.62 72 HIS A N 1
ATOM 555 C CA . HIS A 1 72 ? 8.829 1.699 -3.041 1.00 96.62 72 HIS A CA 1
ATOM 556 C C . HIS A 1 72 ? 8.106 2.981 -3.482 1.00 96.62 72 HIS A C 1
ATOM 558 O O . HIS A 1 72 ? 8.649 4.077 -3.325 1.00 96.62 72 HIS A O 1
ATOM 564 N N . ALA A 1 73 ? 6.894 2.867 -4.034 1.00 96.81 73 ALA A N 1
ATOM 565 C CA . ALA A 1 73 ? 6.082 4.026 -4.399 1.00 96.81 73 ALA A CA 1
ATOM 566 C C . ALA A 1 73 ? 5.620 4.811 -3.159 1.00 96.81 73 ALA A C 1
ATOM 568 O O . ALA A 1 73 ? 5.687 6.040 -3.146 1.00 96.81 73 ALA A O 1
ATOM 569 N N . ILE A 1 74 ? 5.187 4.106 -2.110 1.00 97.50 74 ILE A N 1
ATOM 570 C CA . ILE A 1 74 ? 4.780 4.691 -0.827 1.00 97.50 74 ILE A CA 1
ATOM 571 C C . ILE A 1 74 ? 5.967 5.413 -0.184 1.00 97.50 74 ILE A C 1
ATOM 573 O O . ILE A 1 74 ? 5.854 6.593 0.143 1.00 97.50 74 ILE A O 1
ATOM 577 N N . GLY A 1 75 ? 7.122 4.753 -0.075 1.00 97.44 75 GLY A N 1
ATOM 578 C CA . GLY A 1 75 ? 8.346 5.343 0.467 1.00 97.44 75 GLY A CA 1
ATOM 579 C C . GLY A 1 75 ? 8.798 6.578 -0.316 1.00 97.44 75 GLY A C 1
ATOM 580 O O . GLY A 1 75 ? 9.168 7.592 0.279 1.00 97.44 75 GLY A O 1
ATOM 581 N N . TRP A 1 76 ? 8.687 6.550 -1.650 1.00 97.00 76 TRP A N 1
ATOM 582 C CA . TRP A 1 76 ? 8.931 7.730 -2.485 1.00 97.00 76 TRP A CA 1
ATOM 583 C C . TRP A 1 76 ? 8.012 8.894 -2.110 1.00 97.00 76 TRP A C 1
ATOM 585 O O . TRP A 1 76 ? 8.487 10.006 -1.876 1.00 97.00 76 TRP A O 1
ATOM 595 N N . VAL A 1 77 ? 6.703 8.648 -2.041 1.00 97.44 77 VAL A N 1
ATOM 596 C CA . VAL A 1 77 ? 5.710 9.677 -1.713 1.00 97.44 77 VAL A CA 1
ATOM 597 C C . VAL A 1 77 ? 5.935 10.233 -0.312 1.00 97.44 77 VAL A C 1
ATOM 599 O O . VAL A 1 77 ? 5.961 11.452 -0.164 1.00 97.44 77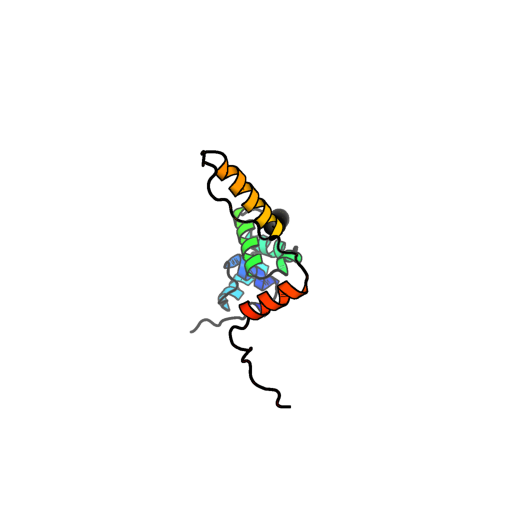 VAL A O 1
ATOM 602 N N . LYS A 1 78 ? 6.162 9.380 0.695 1.00 96.94 78 LYS A N 1
ATOM 603 C CA . LYS A 1 78 ? 6.446 9.814 2.072 1.00 96.94 78 LYS A CA 1
ATOM 604 C C . LYS A 1 78 ? 7.692 10.698 2.160 1.00 96.94 78 LYS A C 1
ATOM 606 O O . LYS A 1 78 ? 7.743 11.603 2.984 1.00 96.94 78 LYS A O 1
ATOM 611 N N . HIS A 1 79 ? 8.679 10.468 1.294 1.00 96.69 79 HIS A N 1
ATOM 612 C CA . HIS A 1 79 ? 9.891 11.279 1.234 1.00 96.69 79 HIS A CA 1
ATOM 613 C C . HIS A 1 79 ? 9.726 12.587 0.434 1.00 96.69 79 HIS A C 1
ATOM 615 O O . HIS A 1 79 ? 10.374 13.584 0.752 1.00 96.69 79 HIS A O 1
ATOM 621 N N . LYS A 1 80 ? 8.911 12.599 -0.631 1.00 96.81 80 LYS A N 1
ATOM 622 C CA . LYS A 1 80 ? 8.764 13.761 -1.531 1.00 96.81 80 LYS A CA 1
ATOM 623 C C . LYS A 1 80 ? 7.622 14.700 -1.168 1.00 96.81 80 LYS A C 1
ATOM 625 O O . LYS A 1 80 ? 7.744 15.906 -1.376 1.00 96.81 80 LYS A O 1
ATOM 630 N N . CYS A 1 81 ? 6.522 14.169 -0.653 1.00 96.19 81 CYS A N 1
ATOM 631 C CA . CYS A 1 81 ? 5.358 14.961 -0.288 1.00 96.19 81 CYS A CA 1
ATOM 632 C C . CYS A 1 81 ? 5.510 15.531 1.123 1.00 96.19 81 CYS A C 1
ATOM 634 O O . CYS A 1 81 ? 6.119 14.929 2.005 1.00 96.19 81 CYS A O 1
ATOM 636 N N . LYS A 1 82 ? 4.913 16.702 1.352 1.00 95.19 82 LYS A N 1
ATOM 637 C CA . LYS A 1 82 ? 4.781 17.256 2.703 1.00 95.19 82 LYS A CA 1
ATOM 638 C C . LYS A 1 82 ? 3.696 16.475 3.462 1.00 95.19 82 LYS A C 1
ATOM 640 O O . LYS A 1 82 ? 2.701 16.127 2.834 1.00 95.19 82 LYS A O 1
ATOM 645 N N . PRO A 1 83 ? 3.785 16.320 4.795 1.00 92.81 83 PRO A N 1
ATOM 646 C CA . PRO A 1 83 ? 2.742 15.656 5.589 1.00 92.81 83 PRO A CA 1
ATOM 647 C C . PRO A 1 83 ? 1.341 16.298 5.514 1.00 92.81 83 PRO A C 1
ATOM 649 O O . PRO A 1 83 ? 0.374 15.709 5.967 1.00 92.81 83 PRO A O 1
ATOM 652 N N . GLY A 1 84 ? 1.200 17.512 4.973 1.00 93.19 84 GLY A N 1
ATOM 653 C CA . GLY A 1 84 ? -0.105 18.142 4.717 1.00 93.19 84 GLY A CA 1
ATOM 654 C C . GLY A 1 84 ? -0.640 17.948 3.292 1.00 93.19 84 GLY A C 1
ATOM 655 O O . GLY A 1 84 ? -1.666 18.534 2.952 1.00 93.19 84 GLY A O 1
ATOM 656 N N . ALA A 1 85 ? 0.072 17.206 2.438 1.00 96.50 85 ALA A N 1
ATOM 657 C CA . ALA A 1 85 ? -0.317 17.002 1.049 1.00 96.50 85 ALA A CA 1
ATOM 658 C C . ALA A 1 85 ? -1.568 16.124 0.959 1.00 96.50 85 ALA A C 1
ATOM 660 O O . ALA A 1 85 ? -1.706 15.122 1.662 1.00 96.50 85 ALA A O 1
ATOM 661 N N . LYS A 1 86 ? -2.476 16.498 0.058 1.00 97.38 86 LYS A N 1
ATOM 662 C CA . LYS A 1 86 ? -3.713 15.752 -0.198 1.00 97.38 86 LYS A CA 1
ATOM 663 C C . LYS A 1 86 ? -3.512 14.729 -1.307 1.00 97.38 86 LYS A C 1
ATOM 665 O O . LYS A 1 86 ? -2.574 14.833 -2.102 1.00 97.38 86 LYS A O 1
ATOM 670 N N . TRP A 1 87 ? -4.447 13.787 -1.421 1.00 96.75 87 TRP A N 1
ATOM 671 C CA . TRP A 1 87 ? -4.367 12.711 -2.410 1.00 96.75 87 TRP A CA 1
ATOM 672 C C . TRP A 1 87 ? -4.092 13.185 -3.854 1.00 96.75 87 TRP A C 1
ATOM 674 O O . TRP A 1 87 ? -3.333 12.492 -4.525 1.00 96.75 87 TRP A O 1
ATOM 684 N N . PRO A 1 88 ? -4.580 14.342 -4.369 1.00 97.44 88 PRO A N 1
ATOM 685 C CA . PRO A 1 88 ? -4.268 14.759 -5.741 1.00 97.44 88 PRO A CA 1
ATOM 686 C C . PRO A 1 88 ? -2.793 15.135 -5.938 1.00 97.44 88 PRO A C 1
ATOM 688 O O . PRO A 1 88 ? -2.209 14.823 -6.976 1.00 97.44 88 PRO A O 1
ATOM 691 N N . GLU A 1 89 ? -2.183 15.779 -4.940 1.00 97.38 89 GLU A N 1
ATOM 692 C CA . GLU A 1 89 ? -0.760 16.143 -4.949 1.00 97.38 89 GLU A CA 1
ATOM 693 C C . GLU A 1 89 ? 0.108 14.886 -4.844 1.00 97.38 89 GLU A C 1
ATOM 695 O O . GLU A 1 89 ? 1.021 14.683 -5.643 1.00 97.38 89 GLU A O 1
ATOM 700 N N . ILE A 1 90 ? -0.254 13.983 -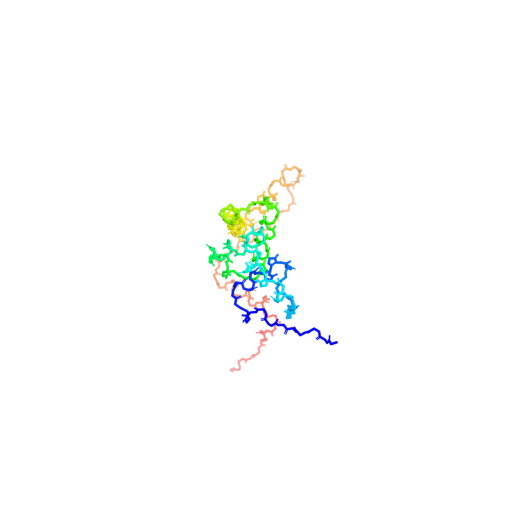3.929 1.00 97.88 90 ILE A N 1
ATOM 701 C CA . ILE A 1 90 ? 0.389 12.674 -3.776 1.00 97.88 90 ILE A CA 1
ATOM 702 C C . ILE A 1 90 ? 0.303 11.867 -5.077 1.00 97.88 90 ILE A C 1
ATOM 704 O O . ILE A 1 90 ? 1.288 11.290 -5.538 1.00 97.88 90 ILE A O 1
ATOM 708 N N . GLN A 1 91 ? -0.868 11.856 -5.713 1.00 97.12 91 GLN A N 1
ATOM 709 C CA . GLN A 1 91 ? -1.090 11.169 -6.979 1.00 97.12 91 GLN A CA 1
ATOM 710 C C . GLN A 1 91 ? -0.219 11.755 -8.100 1.00 97.12 91 GLN A C 1
ATOM 712 O O . GLN A 1 91 ? 0.235 11.026 -8.985 1.00 97.12 91 GLN A O 1
ATOM 717 N N . ALA A 1 92 ? 0.021 13.070 -8.108 1.00 97.44 92 ALA A N 1
ATOM 718 C CA . ALA A 1 92 ? 0.928 13.700 -9.064 1.00 97.44 92 ALA A CA 1
ATOM 719 C C . ALA A 1 92 ? 2.375 13.215 -8.865 1.00 97.44 92 ALA A C 1
ATOM 721 O O . ALA A 1 92 ? 3.000 12.771 -9.831 1.00 97.44 92 ALA A O 1
ATOM 722 N N . GLU A 1 93 ? 2.867 13.194 -7.626 1.00 97.38 93 GLU A N 1
ATOM 723 C CA . GLU A 1 93 ? 4.202 12.672 -7.297 1.00 97.38 93 GLU A CA 1
ATOM 724 C C . GLU A 1 93 ? 4.351 11.183 -7.622 1.00 97.38 93 GLU A C 1
ATOM 726 O O . GLU A 1 93 ? 5.364 10.746 -8.174 1.00 97.38 93 GLU A O 1
ATOM 731 N N . MET A 1 94 ? 3.309 10.390 -7.384 1.00 95.88 94 MET A N 1
ATOM 732 C CA . MET A 1 94 ? 3.314 8.968 -7.714 1.00 95.88 94 MET A CA 1
ATOM 733 C C . MET A 1 94 ? 3.371 8.724 -9.236 1.00 95.88 94 MET A C 1
ATOM 735 O O . MET A 1 94 ? 4.029 7.787 -9.699 1.00 95.88 94 MET A O 1
ATOM 739 N N . ARG A 1 95 ? 2.774 9.605 -10.057 1.00 96.00 95 ARG A N 1
ATOM 740 C CA . ARG A 1 95 ? 2.961 9.579 -11.523 1.00 96.00 95 ARG A CA 1
ATOM 741 C C . ARG A 1 95 ? 4.391 9.936 -11.931 1.00 96.00 95 ARG A C 1
ATOM 743 O O . ARG A 1 95 ? 4.901 9.345 -12.885 1.00 96.00 95 ARG A O 1
ATOM 750 N N . ILE A 1 96 ? 5.034 10.880 -11.240 1.00 96.25 96 ILE A N 1
ATOM 751 C CA . ILE A 1 96 ? 6.440 11.244 -11.484 1.00 96.25 96 ILE A CA 1
ATOM 752 C C . ILE A 1 96 ? 7.344 10.045 -11.183 1.00 96.25 96 ILE A C 1
ATOM 754 O O . ILE A 1 96 ? 8.144 9.661 -12.038 1.00 96.25 96 ILE A O 1
ATOM 758 N N . TRP A 1 97 ? 7.156 9.398 -10.031 1.00 95.88 97 TRP A N 1
ATOM 759 C CA . TRP A 1 97 ? 7.866 8.169 -9.668 1.00 95.88 97 TRP A CA 1
ATOM 760 C C . TRP A 1 97 ? 7.718 7.082 -10.735 1.00 95.88 97 TRP A C 1
ATOM 762 O O . TRP A 1 97 ? 8.716 6.541 -11.217 1.00 95.88 97 TRP A O 1
ATOM 772 N N . LYS A 1 98 ? 6.482 6.814 -11.178 1.00 94.25 98 LYS A N 1
ATOM 773 C CA . LYS A 1 98 ? 6.209 5.809 -12.214 1.00 94.25 98 LYS A CA 1
ATOM 774 C C . LYS A 1 98 ? 6.952 6.125 -13.518 1.00 94.25 98 LYS A C 1
ATOM 776 O O . LYS A 1 98 ? 7.570 5.236 -14.099 1.00 94.25 98 LYS A O 1
ATOM 781 N N . LYS A 1 99 ? 6.918 7.385 -13.976 1.00 93.38 99 LYS A N 1
ATOM 782 C CA . LYS A 1 99 ? 7.630 7.826 -15.190 1.00 93.38 99 LYS A CA 1
ATOM 783 C C . LYS A 1 99 ? 9.141 7.664 -15.060 1.00 93.38 99 LYS A C 1
ATOM 785 O O . LYS A 1 99 ? 9.771 7.181 -15.996 1.00 93.38 99 LYS A O 1
ATOM 790 N N . ARG A 1 100 ? 9.712 8.040 -13.912 1.00 92.38 100 ARG A N 1
ATOM 791 C CA . ARG A 1 100 ? 11.145 7.887 -13.637 1.00 92.38 100 ARG A CA 1
ATOM 792 C C . ARG A 1 100 ? 11.565 6.425 -13.730 1.00 92.38 100 ARG A C 1
ATOM 794 O O . ARG A 1 100 ? 12.498 6.103 -14.453 1.00 92.38 100 ARG A O 1
ATOM 801 N N . ARG A 1 101 ? 10.827 5.547 -13.059 1.00 89.38 101 ARG A N 1
ATOM 802 C CA . ARG A 1 101 ? 11.080 4.107 -13.058 1.00 89.38 101 ARG A CA 1
ATOM 803 C C . ARG A 1 101 ? 11.024 3.491 -14.456 1.00 89.38 101 ARG A C 1
ATOM 805 O O . ARG A 1 101 ? 11.841 2.645 -14.805 1.00 89.38 101 ARG A O 1
ATOM 812 N N . GLU A 1 102 ? 10.047 3.903 -15.258 1.00 86.94 102 GLU A N 1
ATOM 813 C CA . GLU A 1 102 ? 9.925 3.448 -16.644 1.00 86.94 102 GLU A CA 1
ATOM 814 C C . GLU A 1 102 ? 11.078 3.971 -17.517 1.00 86.94 102 GLU A C 1
ATOM 816 O O . GLU A 1 102 ? 11.559 3.264 -18.399 1.00 86.94 102 GLU A O 1
ATOM 821 N N 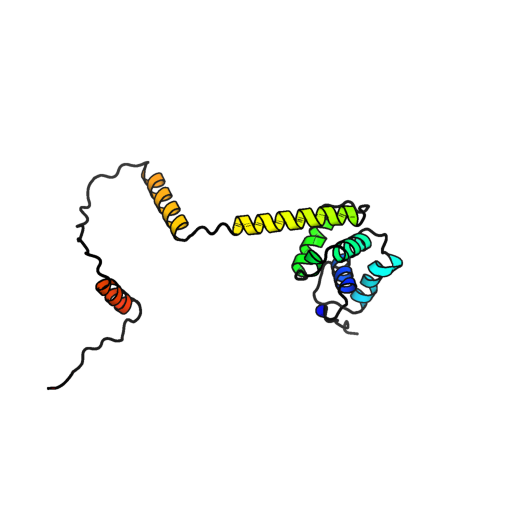. GLY A 1 103 ? 11.563 5.188 -17.249 1.00 81.62 103 GLY A N 1
ATOM 822 C CA . GLY A 1 103 ? 12.783 5.725 -17.851 1.00 81.62 103 GLY A CA 1
ATOM 823 C C . GLY A 1 103 ? 14.019 4.893 -17.505 1.00 81.62 103 GLY A C 1
ATOM 824 O O . GLY A 1 103 ? 14.740 4.481 -18.410 1.00 81.62 103 GLY A O 1
ATOM 825 N N . GLU A 1 104 ? 14.210 4.564 -16.225 1.00 78.00 104 GLU A N 1
ATOM 826 C CA . GLU A 1 104 ? 15.319 3.725 -15.743 1.00 78.00 104 GLU A CA 1
ATOM 827 C C . GLU A 1 104 ? 15.291 2.326 -16.386 1.00 78.00 104 GLU A C 1
ATOM 829 O O . GLU A 1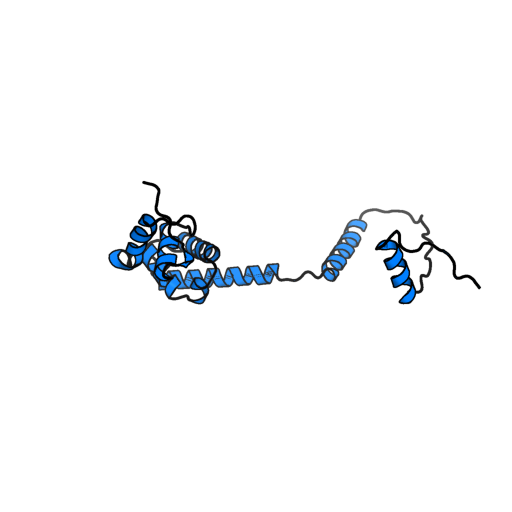 104 ? 16.331 1.834 -16.826 1.00 78.00 104 GLU A O 1
ATOM 834 N N . ARG A 1 105 ? 14.105 1.714 -16.541 1.00 71.62 105 ARG A N 1
ATOM 835 C CA . ARG A 1 105 ? 13.929 0.442 -17.273 1.00 71.62 105 ARG A CA 1
ATOM 836 C C . ARG A 1 105 ? 14.306 0.536 -18.749 1.00 71.62 105 ARG A C 1
ATOM 838 O O . ARG A 1 105 ? 14.875 -0.404 -19.292 1.00 71.62 105 ARG A O 1
ATOM 845 N N . LYS A 1 106 ? 14.000 1.651 -19.414 1.00 67.81 106 LYS A N 1
ATOM 846 C CA . LYS A 1 106 ? 14.374 1.869 -20.823 1.00 67.81 106 LYS A CA 1
ATOM 847 C C . LYS A 1 106 ? 15.861 2.175 -20.990 1.00 67.81 106 LYS A C 1
ATOM 849 O O . LYS A 1 106 ? 16.431 1.842 -22.023 1.00 67.81 106 LYS A O 1
ATOM 854 N N . GLU A 1 107 ? 16.494 2.772 -19.984 1.00 58.06 107 GLU A N 1
ATOM 855 C CA . GLU A 1 107 ? 17.930 3.053 -19.972 1.00 58.06 107 GLU A CA 1
ATOM 856 C C . GLU A 1 107 ? 18.763 1.790 -19.715 1.00 58.06 107 GLU A C 1
ATOM 858 O O . GLU A 1 107 ? 19.682 1.507 -20.481 1.00 58.06 107 GLU A O 1
ATOM 863 N N . THR A 1 108 ? 18.386 0.970 -18.726 1.00 53.41 108 THR A N 1
ATOM 864 C CA . THR A 1 108 ? 18.975 -0.373 -18.522 1.00 53.41 108 THR A CA 1
ATOM 865 C C . THR A 1 108 ? 18.568 -1.374 -19.606 1.00 53.41 108 THR A C 1
ATOM 867 O O . THR A 1 108 ? 19.259 -2.365 -19.821 1.00 53.41 108 THR A O 1
ATOM 870 N N . GLY A 1 109 ? 17.477 -1.098 -20.324 1.00 51.53 109 GLY A N 1
ATOM 871 C CA . GLY A 1 109 ? 17.006 -1.842 -21.490 1.00 51.53 109 GLY A CA 1
ATOM 872 C C . GLY A 1 109 ? 17.651 -1.441 -22.820 1.00 51.53 109 GLY A C 1
ATOM 873 O O . GLY A 1 109 ? 17.270 -2.001 -23.849 1.00 51.53 109 GLY A O 1
ATOM 874 N N . LYS A 1 110 ? 18.625 -0.511 -22.848 1.00 57.94 110 LYS A N 1
ATOM 875 C CA . LYS A 1 110 ? 19.523 -0.387 -24.006 1.00 57.94 110 LYS A CA 1
ATOM 876 C C . LYS A 1 110 ? 20.328 -1.677 -24.088 1.00 57.94 110 LYS A C 1
ATOM 878 O O . LYS A 1 110 ? 21.357 -1.817 -23.439 1.00 57.94 110 LYS A O 1
ATOM 883 N N . TYR A 1 111 ? 19.817 -2.621 -24.869 1.00 46.97 111 TYR A N 1
ATOM 884 C CA . TYR A 1 111 ? 20.484 -3.865 -25.200 1.00 46.97 111 TYR A CA 1
ATOM 885 C C . TYR A 1 111 ? 21.811 -3.516 -25.878 1.00 46.97 111 TYR A C 1
ATOM 887 O O . TYR A 1 111 ? 21.858 -3.250 -27.077 1.00 46.97 111 TYR A O 1
ATOM 895 N N . THR A 1 112 ? 22.892 -3.454 -25.103 1.00 60.03 112 THR A N 1
ATOM 896 C CA . THR A 1 112 ? 24.241 -3.526 -25.644 1.00 60.03 112 THR A CA 1
ATOM 897 C C . THR A 1 112 ? 24.374 -4.935 -26.186 1.00 60.03 112 THR A C 1
ATOM 899 O O . THR A 1 112 ? 24.621 -5.891 -25.452 1.00 60.03 112 THR A O 1
ATOM 902 N N . SER A 1 113 ? 24.115 -5.076 -27.484 1.00 64.38 113 SER A N 1
ATOM 903 C CA . SER A 1 113 ? 24.312 -6.338 -28.180 1.00 64.38 113 SER A CA 1
ATOM 904 C C . SER A 1 113 ? 25.720 -6.850 -27.888 1.00 64.38 113 SER A C 1
ATOM 906 O O . SER A 1 113 ? 26.657 -6.059 -27.776 1.00 64.38 113 SER A O 1
ATOM 908 N N . VAL A 1 114 ? 25.906 -8.170 -27.816 1.00 69.50 114 VAL A N 1
ATOM 909 C CA . VAL A 1 114 ? 27.246 -8.779 -27.719 1.00 69.50 114 VAL A CA 1
ATOM 910 C C . VAL A 1 114 ? 28.165 -8.232 -28.821 1.00 69.50 114 VAL A C 1
ATOM 912 O O . VAL A 1 114 ? 29.355 -8.034 -28.597 1.00 69.50 114 VAL A O 1
ATOM 915 N N . VAL A 1 115 ? 27.592 -7.902 -29.983 1.00 74.06 115 VAL A N 1
ATOM 916 C CA . VAL A 1 115 ? 28.284 -7.262 -31.107 1.00 74.06 115 VAL A CA 1
ATOM 917 C C . VAL A 1 115 ? 28.710 -5.827 -30.783 1.00 74.06 115 VAL A C 1
ATOM 919 O O . VAL A 1 115 ? 29.839 -5.446 -31.090 1.00 74.06 115 VAL A O 1
ATOM 922 N N . ASP A 1 116 ? 27.849 -5.037 -30.140 1.00 76.75 116 ASP A N 1
ATOM 923 C CA . ASP A 1 116 ? 28.175 -3.666 -29.729 1.00 76.75 116 ASP A CA 1
ATOM 924 C C . ASP A 1 116 ? 29.216 -3.662 -28.605 1.00 76.75 116 ASP A C 1
ATOM 926 O O . ASP A 1 116 ? 30.140 -2.850 -28.614 1.00 76.75 116 ASP A O 1
ATOM 930 N N . LEU A 1 117 ? 29.130 -4.628 -27.686 1.00 76.88 117 LEU A N 1
ATOM 931 C CA . LEU A 1 117 ? 30.114 -4.849 -26.629 1.00 76.88 117 LEU A CA 1
ATOM 932 C C . LEU A 1 117 ? 31.473 -5.279 -27.206 1.00 76.88 117 LEU A C 1
ATOM 934 O O . LEU A 1 117 ? 32.513 -4.772 -26.784 1.00 76.88 117 LEU A O 1
ATOM 938 N N . ALA A 1 118 ? 31.475 -6.175 -28.198 1.00 74.50 118 ALA A N 1
ATOM 939 C CA . ALA A 1 118 ? 32.682 -6.608 -28.898 1.00 74.50 118 ALA A CA 1
ATOM 940 C C . ALA A 1 118 ? 33.321 -5.456 -29.686 1.00 74.50 118 ALA A C 1
ATOM 942 O O . ALA A 1 118 ? 34.533 -5.260 -29.618 1.00 74.50 118 ALA A O 1
ATOM 943 N N . ARG A 1 119 ? 32.509 -4.642 -30.370 1.00 75.75 119 ARG A N 1
ATOM 944 C CA . ARG A 1 119 ? 32.967 -3.446 -31.091 1.00 75.75 119 ARG A CA 1
ATOM 945 C C . ARG A 1 119 ? 33.547 -2.397 -30.140 1.00 75.75 119 ARG A C 1
ATOM 947 O O . ARG A 1 119 ? 34.588 -1.819 -30.438 1.00 75.75 119 ARG A O 1
ATOM 954 N N . ALA A 1 120 ? 32.915 -2.177 -28.988 1.00 76.62 120 ALA A N 1
ATOM 955 C CA . ALA A 1 120 ? 33.416 -1.262 -27.965 1.00 76.62 120 ALA A CA 1
ATOM 956 C C . ALA A 1 120 ? 34.750 -1.740 -27.365 1.00 76.62 120 ALA A C 1
ATOM 958 O O . ALA A 1 120 ? 35.675 -0.939 -27.237 1.00 76.62 120 ALA A O 1
ATOM 959 N N . ARG A 1 121 ? 34.885 -3.045 -27.075 1.00 75.75 121 ARG A N 1
ATOM 960 C CA . ARG A 1 121 ? 36.148 -3.648 -26.606 1.00 75.75 121 ARG A CA 1
ATOM 961 C C . ARG A 1 121 ? 37.265 -3.554 -27.643 1.00 75.75 121 ARG A C 1
ATOM 963 O O . ARG A 1 121 ? 38.386 -3.214 -27.281 1.00 75.75 121 ARG A O 1
ATOM 970 N N . ALA A 1 122 ? 36.967 -3.811 -28.918 1.00 71.81 122 ALA A N 1
ATOM 971 C CA . ALA A 1 122 ? 37.945 -3.661 -29.994 1.00 71.81 122 ALA A CA 1
ATOM 972 C C . ALA A 1 122 ? 38.450 -2.210 -30.077 1.00 71.81 122 ALA A C 1
ATOM 974 O O . ALA A 1 122 ? 39.653 -1.973 -30.105 1.00 71.81 122 ALA A O 1
ATOM 975 N N . ASN A 1 123 ? 37.544 -1.229 -30.021 1.00 68.06 123 ASN A N 1
ATOM 976 C CA . ASN A 1 123 ? 37.906 0.189 -30.058 1.00 68.06 123 ASN A CA 1
ATOM 977 C C . ASN A 1 123 ? 38.711 0.645 -28.825 1.00 68.06 123 ASN A C 1
ATOM 979 O O . ASN A 1 123 ? 39.621 1.455 -28.984 1.00 68.06 123 ASN A O 1
ATOM 983 N N . GLN A 1 124 ? 38.436 0.107 -27.628 1.00 65.31 124 GLN A N 1
ATOM 984 C CA . GLN A 1 124 ? 39.254 0.352 -26.428 1.00 65.31 124 GLN A CA 1
ATOM 985 C C . GLN A 1 124 ? 40.693 -0.151 -26.598 1.00 65.31 124 GLN A C 1
ATOM 987 O O . GLN A 1 124 ? 41.634 0.586 -26.303 1.00 65.31 124 GLN A O 1
ATOM 992 N N . GLN A 1 125 ? 40.874 -1.351 -27.157 1.00 59.03 125 GLN A N 1
ATOM 993 C CA . GLN A 1 125 ? 42.206 -1.890 -27.440 1.00 59.03 125 GLN A CA 1
ATOM 994 C C . GLN A 1 125 ? 42.976 -1.002 -28.429 1.00 59.03 125 GLN A C 1
ATOM 996 O O . GLN A 1 125 ? 44.141 -0.702 -28.200 1.00 59.03 125 GLN A O 1
ATOM 1001 N N . TYR A 1 126 ? 42.342 -0.488 -29.488 1.00 57.88 126 TYR A N 1
ATOM 1002 C CA . TYR A 1 126 ? 43.017 0.434 -30.415 1.00 57.88 126 TYR A CA 1
ATOM 1003 C C . TYR A 1 126 ? 43.465 1.751 -29.758 1.00 57.88 126 TYR A C 1
ATOM 1005 O O . TYR A 1 126 ? 44.501 2.296 -30.140 1.00 57.88 126 TYR A O 1
ATOM 1013 N N . THR A 1 127 ? 42.730 2.254 -28.760 1.00 52.72 127 THR A N 1
ATOM 1014 C CA . THR A 1 127 ? 43.108 3.477 -28.030 1.00 52.72 127 THR A CA 1
ATOM 1015 C C . THR A 1 127 ? 44.192 3.247 -26.976 1.00 52.72 127 THR A C 1
ATOM 1017 O O . THR A 1 127 ? 45.068 4.096 -26.819 1.00 52.72 127 THR A O 1
ATOM 1020 N N . GLU A 1 128 ? 44.190 2.093 -26.305 1.00 51.84 128 GLU A N 1
ATOM 1021 C CA . GLU A 1 128 ? 45.223 1.716 -25.327 1.00 51.84 128 GLU A CA 1
ATOM 1022 C C . GLU A 1 128 ? 46.564 1.390 -26.008 1.00 51.84 128 GLU A C 1
ATOM 1024 O O . GLU A 1 128 ? 47.631 1.645 -25.452 1.00 51.84 128 GLU A O 1
ATOM 1029 N N . ASN A 1 129 ? 46.524 0.941 -27.265 1.00 51.34 129 ASN A N 1
ATOM 1030 C CA . ASN A 1 129 ? 47.712 0.564 -28.032 1.00 51.34 129 ASN A CA 1
ATOM 1031 C C . ASN A 1 129 ? 48.407 1.749 -28.736 1.00 51.34 129 ASN A C 1
ATOM 1033 O O . ASN A 1 129 ? 49.430 1.554 -29.392 1.00 51.34 129 ASN A O 1
ATOM 1037 N N . SER A 1 130 ? 47.885 2.980 -28.630 1.00 46.06 130 SER A N 1
ATOM 1038 C CA . SER A 1 130 ? 48.422 4.134 -29.375 1.00 46.06 130 SER A CA 1
ATOM 1039 C C . SER A 1 130 ? 49.490 4.948 -28.628 1.00 46.06 130 SER A C 1
ATOM 1041 O O . SER A 1 130 ? 50.007 5.918 -29.186 1.00 46.06 130 SER A O 1
ATOM 1043 N N . THR A 1 131 ? 49.879 4.565 -27.406 1.00 49.25 131 THR A N 1
ATOM 1044 C CA . THR A 1 131 ? 51.003 5.203 -26.693 1.00 49.25 131 THR A CA 1
ATOM 1045 C C . THR A 1 131 ? 52.064 4.175 -26.318 1.00 49.25 131 THR A C 1
ATOM 1047 O O . THR A 1 131 ? 52.164 3.754 -25.173 1.00 49.25 131 THR A O 1
ATOM 1050 N N . GLY A 1 132 ? 52.892 3.775 -27.285 1.00 45.12 132 GLY A N 1
ATOM 1051 C CA . GLY A 1 132 ? 54.102 3.006 -26.985 1.00 45.12 132 GLY A CA 1
ATOM 1052 C C . GLY A 1 132 ? 54.548 2.080 -28.106 1.00 45.12 132 GLY A C 1
ATOM 1053 O O . GLY A 1 132 ? 54.026 0.988 -28.266 1.00 45.12 132 GLY A O 1
ATOM 1054 N N . LYS A 1 133 ? 55.555 2.531 -28.859 1.00 50.69 133 LYS A N 1
ATOM 1055 C CA . LYS A 1 133 ? 56.379 1.774 -29.816 1.00 50.69 133 LYS A CA 1
ATOM 1056 C C . LYS A 1 133 ? 56.527 0.280 -29.474 1.00 50.69 133 LYS A C 1
ATOM 1058 O O . LYS A 1 133 ? 57.104 -0.020 -28.433 1.00 50.69 133 LYS A O 1
ATOM 1063 N N . ILE A 1 134 ? 56.208 -0.626 -30.407 1.00 40.38 134 ILE A N 1
ATOM 1064 C CA . ILE A 1 134 ? 56.842 -1.957 -30.475 1.00 40.38 134 ILE A CA 1
A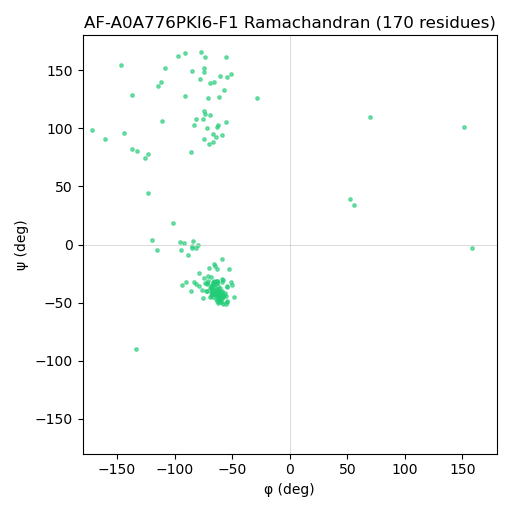TOM 1065 C C . ILE A 1 134 ? 57.174 -2.312 -31.937 1.00 40.38 134 ILE A C 1
ATOM 1067 O O . ILE A 1 134 ? 56.352 -2.171 -32.838 1.00 40.38 134 ILE A O 1
ATOM 1071 N N . SER A 1 135 ? 58.435 -2.709 -32.127 1.00 42.09 135 SER A N 1
ATOM 1072 C CA . SER A 1 135 ? 59.133 -3.116 -33.356 1.00 42.09 135 SER A CA 1
ATOM 1073 C C . SER A 1 135 ? 58.471 -4.256 -34.153 1.00 42.09 135 SER A C 1
ATOM 1075 O O . SER A 1 135 ? 57.723 -5.053 -33.588 1.00 42.09 135 SER A O 1
ATOM 1077 N N . PRO A 1 136 ? 58.823 -4.417 -35.447 1.00 49.88 136 PRO A N 1
ATOM 1078 C CA . PRO A 1 136 ? 58.221 -5.395 -36.342 1.00 49.88 136 PRO A CA 1
ATOM 1079 C C . PRO A 1 136 ? 58.922 -6.751 -36.213 1.00 49.88 136 PRO A C 1
ATOM 1081 O O . PRO A 1 136 ? 59.770 -7.095 -37.028 1.00 49.88 136 PRO A O 1
ATOM 1084 N N . VAL A 1 137 ? 58.599 -7.538 -35.190 1.00 43.44 137 VAL A N 1
ATOM 1085 C CA . VAL A 1 137 ? 58.980 -8.957 -35.153 1.00 43.44 137 VAL A CA 1
ATOM 1086 C C . VAL A 1 137 ? 57.861 -9.740 -34.486 1.00 43.44 137 VAL A C 1
ATOM 1088 O O . VAL A 1 137 ? 57.780 -9.784 -33.269 1.00 43.44 137 VAL A O 1
ATOM 1091 N N . ILE A 1 138 ? 56.981 -10.306 -35.305 1.00 40.50 138 ILE A N 1
ATOM 1092 C CA . ILE A 1 138 ? 56.501 -11.695 -35.272 1.00 40.50 138 ILE A CA 1
ATOM 1093 C C . ILE A 1 138 ? 55.680 -11.818 -36.556 1.00 40.50 138 ILE A C 1
ATOM 1095 O O . ILE A 1 138 ? 54.547 -11.351 -36.656 1.00 40.50 138 ILE A O 1
ATOM 1099 N N . ALA A 1 139 ? 56.302 -12.386 -37.587 1.00 47.22 139 ALA A N 1
ATOM 1100 C CA . ALA A 1 139 ? 55.594 -12.847 -38.767 1.00 47.22 139 ALA A CA 1
ATOM 1101 C C . ALA A 1 139 ? 54.708 -14.026 -38.339 1.00 47.22 139 ALA A C 1
ATOM 1103 O O . ALA A 1 139 ? 55.137 -15.178 -38.345 1.00 47.22 139 ALA A O 1
ATOM 1104 N N . ALA A 1 140 ? 53.484 -13.730 -37.902 1.00 41.59 140 ALA A N 1
ATOM 1105 C CA . ALA A 1 140 ? 52.448 -14.737 -37.775 1.00 41.59 140 ALA A CA 1
ATOM 1106 C C . ALA A 1 140 ? 52.054 -15.157 -39.194 1.00 41.59 140 ALA A C 1
ATOM 1108 O O . ALA A 1 140 ? 51.515 -14.372 -39.973 1.00 41.59 140 ALA A O 1
ATOM 1109 N N . ILE A 1 141 ? 52.393 -16.394 -39.538 1.00 44.00 141 ILE A N 1
ATOM 1110 C CA . ILE A 1 141 ? 52.002 -17.057 -40.776 1.00 44.00 141 ILE A CA 1
ATOM 1111 C C . ILE A 1 141 ? 50.470 -16.997 -40.866 1.00 44.00 141 ILE A C 1
ATOM 1113 O O . ILE A 1 141 ? 49.776 -17.714 -40.147 1.00 44.00 141 ILE A O 1
ATOM 1117 N N . HIS A 1 142 ? 49.935 -16.137 -41.736 1.00 39.38 142 HIS A N 1
ATOM 1118 C CA . HIS A 1 142 ? 48.530 -16.182 -42.127 1.00 39.38 142 HIS A CA 1
ATOM 1119 C C . HIS A 1 142 ? 48.291 -17.517 -42.842 1.00 39.38 142 HIS A C 1
ATOM 1121 O O . HIS A 1 142 ? 48.644 -17.683 -44.008 1.00 39.38 142 HIS A O 1
ATOM 1127 N N . ARG A 1 143 ? 47.712 -18.494 -42.138 1.00 48.97 143 ARG A N 1
ATOM 1128 C CA . ARG A 1 143 ? 47.080 -19.634 -42.802 1.00 48.97 143 ARG A CA 1
ATOM 1129 C C . ARG A 1 143 ? 45.769 -19.133 -43.386 1.00 48.97 143 ARG A C 1
ATOM 1131 O O . ARG A 1 143 ? 44.879 -18.707 -42.657 1.00 48.97 143 ARG A O 1
ATOM 1138 N N . GLU A 1 144 ? 45.682 -19.154 -44.706 1.00 46.00 144 GLU A N 1
ATOM 1139 C CA . GLU A 1 144 ? 44.481 -18.803 -45.452 1.00 46.00 144 GLU A CA 1
ATOM 1140 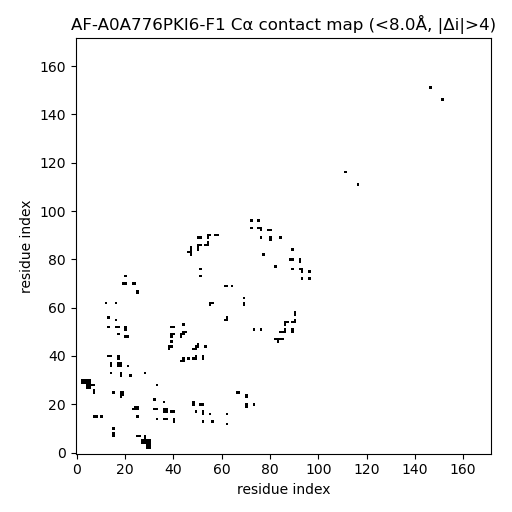C C . GLU A 1 144 ? 43.425 -19.902 -45.225 1.00 46.00 144 GLU A C 1
ATOM 1142 O O . GLU A 1 144 ? 43.364 -20.902 -45.939 1.00 46.00 144 GLU A O 1
ATOM 1147 N N . TYR A 1 145 ? 42.638 -19.780 -44.153 1.00 45.22 145 TYR A N 1
ATOM 1148 C CA . TYR A 1 145 ? 41.575 -20.733 -43.839 1.00 45.22 145 TYR A CA 1
ATOM 1149 C C . TYR A 1 145 ? 40.327 -20.369 -44.648 1.00 45.22 145 TYR A C 1
ATOM 1151 O O . TYR A 1 145 ? 39.620 -19.407 -44.344 1.00 45.22 145 TYR A O 1
ATOM 1159 N N . LYS A 1 146 ? 40.066 -21.120 -45.723 1.00 50.00 146 LYS A N 1
ATOM 1160 C CA . LYS A 1 146 ? 38.825 -21.001 -46.498 1.00 50.00 146 LYS A CA 1
ATOM 1161 C C . LYS A 1 146 ? 37.676 -21.584 -45.681 1.00 50.00 146 LYS A C 1
ATOM 1163 O O . LYS A 1 146 ? 37.488 -22.794 -45.635 1.00 50.00 146 LYS A O 1
ATOM 1168 N N . GLN A 1 147 ? 36.913 -20.704 -45.045 1.00 45.59 147 GLN A N 1
ATOM 1169 C CA . GLN A 1 147 ? 35.716 -21.041 -44.286 1.00 45.59 147 GLN A CA 1
ATOM 1170 C C . GLN A 1 147 ? 34.665 -21.666 -45.220 1.00 45.59 147 GLN A C 1
ATOM 1172 O O . GLN A 1 147 ? 33.995 -20.974 -45.984 1.00 45.59 147 GLN A O 1
ATOM 1177 N N . THR A 1 148 ? 34.524 -22.989 -45.172 1.00 56.12 148 THR A N 1
ATOM 1178 C CA . THR A 1 148 ? 33.347 -23.684 -45.707 1.00 56.12 148 THR A CA 1
ATOM 1179 C C . THR A 1 148 ? 32.577 -24.275 -44.539 1.00 56.12 148 THR A C 1
ATOM 1181 O O . THR A 1 148 ? 33.186 -24.775 -43.600 1.00 56.12 148 THR A O 1
ATOM 1184 N N . TRP A 1 149 ? 31.243 -24.206 -44.579 1.00 47.88 149 TRP A N 1
ATOM 1185 C CA . TRP A 1 149 ? 30.355 -24.594 -43.471 1.00 47.88 149 TRP A CA 1
ATOM 1186 C C . TRP A 1 149 ? 30.594 -26.008 -42.919 1.00 47.88 149 TRP A C 1
ATOM 1188 O O . TRP A 1 149 ? 30.252 -26.268 -41.775 1.00 47.88 149 TRP A O 1
ATOM 1198 N N . LYS A 1 150 ? 31.224 -26.897 -43.697 1.00 49.69 150 LYS A N 1
ATOM 1199 C CA . LYS A 1 150 ? 31.589 -28.252 -43.264 1.00 49.69 150 LYS A CA 1
ATOM 1200 C C . LYS A 1 150 ? 32.724 -28.290 -42.236 1.00 49.69 150 LYS A C 1
ATOM 1202 O O . LYS A 1 150 ? 32.713 -29.158 -41.382 1.00 49.69 150 LYS A O 1
ATOM 1207 N N . THR A 1 151 ? 33.670 -27.353 -42.279 1.00 53.44 151 THR A N 1
ATOM 1208 C CA . THR A 1 151 ? 34.834 -27.375 -41.376 1.00 53.44 151 THR A CA 1
ATOM 1209 C C . THR A 1 151 ? 34.505 -26.850 -39.975 1.00 53.44 151 THR A C 1
ATOM 1211 O O . THR A 1 151 ? 35.154 -27.221 -39.006 1.00 53.44 151 THR A O 1
ATOM 1214 N N . LEU A 1 152 ? 33.466 -26.016 -39.854 1.00 57.06 152 LEU A N 1
ATOM 1215 C CA . LEU A 1 152 ? 33.003 -25.491 -38.566 1.00 57.06 152 LEU A CA 1
ATOM 1216 C C . LEU A 1 152 ? 32.304 -26.570 -37.719 1.00 57.06 152 LEU A C 1
ATOM 1218 O O . LEU A 1 152 ? 32.404 -26.541 -36.497 1.00 57.06 152 LEU A O 1
ATOM 1222 N N . ASP A 1 153 ? 31.615 -27.507 -38.373 1.00 56.69 153 ASP A N 1
ATOM 1223 C CA . ASP A 1 153 ? 30.856 -28.575 -37.713 1.00 56.69 153 ASP A CA 1
ATOM 1224 C C . ASP A 1 153 ? 31.794 -29.638 -37.110 1.00 56.69 153 ASP A C 1
ATOM 1226 O O . ASP A 1 153 ? 31.612 -30.041 -35.963 1.00 56.69 153 ASP A O 1
ATOM 1230 N N . ASP A 1 154 ? 32.869 -29.996 -37.826 1.00 55.88 154 ASP A N 1
ATOM 1231 C CA . ASP A 1 154 ? 33.897 -30.935 -37.347 1.00 55.88 154 ASP A CA 1
ATOM 1232 C C . ASP A 1 154 ? 34.696 -30.377 -36.154 1.00 55.88 154 ASP A C 1
ATOM 1234 O O . ASP A 1 154 ? 34.993 -31.100 -35.199 1.00 55.88 154 ASP A O 1
ATOM 1238 N N . GLU A 1 155 ? 35.027 -29.079 -36.168 1.00 59.44 155 GLU A N 1
ATOM 1239 C CA . GLU A 1 155 ? 35.734 -28.434 -35.052 1.00 59.44 155 GLU A CA 1
ATOM 1240 C C . GLU A 1 155 ? 34.831 -28.258 -33.818 1.00 59.44 155 GLU A C 1
ATOM 1242 O O . GLU A 1 155 ? 35.299 -28.396 -32.684 1.00 59.44 155 GLU A O 1
ATOM 1247 N N . LEU A 1 156 ? 33.527 -28.018 -34.016 1.00 60.16 156 LEU A N 1
ATOM 1248 C CA . LEU A 1 156 ? 32.543 -27.991 -32.930 1.00 60.16 156 LEU A CA 1
ATOM 1249 C C . LEU A 1 156 ? 32.318 -29.381 -32.329 1.00 60.16 156 LEU A C 1
ATOM 1251 O O . LEU A 1 156 ? 32.252 -29.496 -31.105 1.00 60.16 156 LEU A O 1
ATOM 1255 N N . ALA A 1 157 ? 32.248 -30.427 -33.156 1.00 58.41 157 ALA A N 1
ATOM 1256 C CA . ALA A 1 157 ? 32.081 -31.803 -32.694 1.00 58.41 157 ALA A CA 1
ATOM 1257 C C . ALA A 1 157 ? 33.245 -32.244 -31.790 1.00 58.41 157 ALA A C 1
ATOM 1259 O O . ALA A 1 157 ? 33.014 -32.775 -30.702 1.00 58.41 157 ALA A O 1
ATOM 1260 N N . TYR A 1 158 ? 34.488 -31.928 -32.179 1.00 54.97 158 TYR A N 1
ATOM 1261 C CA . TYR A 1 158 ? 35.678 -32.215 -31.369 1.00 54.97 158 TYR A CA 1
ATOM 1262 C C . TYR A 1 158 ? 35.730 -31.421 -30.054 1.00 54.97 158 TYR A C 1
ATOM 1264 O O . TYR A 1 158 ? 36.282 -31.904 -29.064 1.00 54.97 158 TYR A O 1
ATOM 1272 N N . ALA A 1 159 ? 35.174 -30.206 -30.036 1.00 58.06 159 ALA A N 1
ATOM 1273 C CA . ALA A 1 159 ? 35.182 -29.338 -28.861 1.00 58.06 159 ALA A CA 1
ATOM 1274 C C . ALA A 1 159 ? 34.056 -29.651 -27.858 1.00 58.06 159 ALA A C 1
ATOM 1276 O O . ALA A 1 159 ? 34.255 -29.460 -26.657 1.00 58.06 159 ALA A O 1
ATOM 1277 N N . LEU A 1 160 ? 32.883 -30.107 -28.321 1.00 53.91 160 LEU A N 1
ATOM 1278 C CA . LEU A 1 160 ? 31.718 -30.352 -27.458 1.00 53.91 160 LEU A CA 1
ATOM 1279 C C . LEU A 1 160 ? 31.653 -31.770 -26.876 1.00 53.91 160 LEU A C 1
ATOM 1281 O O . LEU A 1 160 ? 31.167 -31.927 -25.756 1.00 53.91 160 LEU A O 1
ATOM 1285 N N . TRP A 1 161 ? 32.145 -32.788 -27.590 1.00 61.38 161 TRP A N 1
ATOM 1286 C CA . TRP A 1 161 ? 32.131 -34.179 -27.122 1.00 61.38 161 TRP A CA 1
ATOM 1287 C C . TRP A 1 161 ? 33.492 -34.859 -27.312 1.00 61.38 161 TRP A C 1
ATOM 1289 O O . TRP A 1 161 ? 33.685 -35.637 -28.248 1.00 61.38 161 TRP A O 1
ATOM 1299 N N . PRO A 1 162 ? 34.454 -34.620 -26.405 1.00 48.50 162 PRO A N 1
ATOM 1300 C CA . PRO A 1 162 ? 35.708 -35.354 -26.410 1.00 48.50 162 PRO A CA 1
ATOM 1301 C C . PRO A 1 162 ? 35.447 -36.770 -25.877 1.00 48.50 162 PRO A C 1
ATOM 1303 O O . PRO A 1 162 ? 35.483 -37.000 -24.669 1.00 48.50 162 PRO A O 1
ATOM 1306 N N . GLY A 1 163 ? 35.136 -37.716 -26.767 1.00 54.03 163 GLY A N 1
ATOM 1307 C CA . GLY A 1 163 ? 34.980 -39.122 -26.382 1.00 54.03 163 GLY A CA 1
ATOM 1308 C C . GLY A 1 163 ? 34.152 -40.036 -27.283 1.00 54.03 163 GLY A C 1
ATOM 1309 O O . GLY A 1 163 ? 34.107 -41.217 -26.969 1.00 54.03 163 GLY A O 1
ATOM 1310 N N . ASP A 1 164 ? 33.529 -39.558 -28.367 1.00 52.12 164 ASP A N 1
ATOM 1311 C CA . ASP A 1 164 ? 32.627 -40.404 -29.180 1.00 52.12 164 ASP A CA 1
ATOM 1312 C C . ASP A 1 164 ? 33.017 -40.492 -30.664 1.00 52.12 164 ASP A C 1
ATOM 1314 O O . ASP A 1 164 ? 32.194 -40.395 -31.571 1.00 52.12 164 ASP A O 1
ATOM 1318 N N . VAL A 1 165 ? 34.314 -40.681 -30.913 1.00 54.06 165 VAL A N 1
ATOM 1319 C CA . VAL A 1 165 ? 34.808 -41.251 -32.172 1.00 54.06 165 VAL A CA 1
ATOM 1320 C C . VAL A 1 165 ? 35.907 -42.242 -31.814 1.00 54.06 165 VAL A C 1
ATOM 1322 O O . VAL A 1 165 ? 37.089 -41.901 -31.840 1.00 54.06 165 VAL A O 1
ATOM 1325 N N . ASP A 1 166 ? 35.518 -43.462 -31.437 1.00 43.91 166 ASP A N 1
ATOM 1326 C CA . ASP A 1 166 ? 36.442 -44.590 -31.511 1.00 43.91 166 ASP A CA 1
ATOM 1327 C C . ASP A 1 166 ? 36.293 -45.270 -32.875 1.00 43.91 166 ASP A C 1
ATOM 1329 O O . ASP A 1 166 ? 35.196 -45.583 -33.346 1.00 43.91 166 ASP A O 1
ATOM 1333 N N . ALA A 1 167 ? 37.435 -45.426 -33.535 1.00 52.06 167 ALA A N 1
ATOM 1334 C CA . ALA A 1 167 ? 37.572 -46.004 -34.856 1.00 52.06 167 ALA A CA 1
ATOM 1335 C C . ALA A 1 167 ? 37.575 -47.533 -34.729 1.00 52.06 167 ALA A C 1
ATOM 1337 O O . ALA A 1 167 ? 38.555 -48.115 -34.270 1.00 52.06 167 ALA A O 1
ATOM 1338 N N . GLY A 1 168 ? 36.499 -48.199 -35.155 1.00 39.31 168 GLY A N 1
ATOM 1339 C CA . GLY A 1 168 ? 36.411 -49.653 -35.028 1.00 39.31 168 GLY A CA 1
ATOM 1340 C C . GLY A 1 168 ? 35.391 -50.330 -35.939 1.00 39.31 168 GLY A C 1
ATOM 1341 O O . GLY A 1 168 ? 34.266 -50.571 -35.528 1.00 39.31 168 GLY A O 1
ATOM 1342 N N . ASN A 1 169 ? 35.866 -50.722 -37.123 1.00 35.69 169 ASN A N 1
ATOM 1343 C CA . ASN A 1 169 ? 35.461 -51.903 -37.898 1.00 35.69 169 ASN A CA 1
ATOM 1344 C C . ASN A 1 169 ? 34.054 -51.951 -38.544 1.00 35.69 169 ASN A C 1
ATOM 1346 O O . ASN A 1 169 ? 33.048 -52.217 -37.893 1.00 35.69 169 ASN A O 1
ATOM 1350 N N . ILE A 1 170 ? 34.021 -51.858 -39.879 1.00 36.78 170 ILE A N 1
ATOM 1351 C CA . ILE A 1 170 ? 33.053 -52.594 -40.705 1.00 36.78 170 ILE A CA 1
ATOM 1352 C C . ILE A 1 170 ? 33.859 -53.636 -41.476 1.00 36.78 170 ILE A C 1
ATOM 1354 O O . ILE A 1 170 ? 34.611 -53.286 -42.386 1.00 36.78 170 ILE A O 1
ATOM 1358 N N . ASP A 1 171 ? 33.719 -54.893 -41.054 1.00 40.94 171 ASP A N 1
ATOM 1359 C CA . ASP A 1 171 ? 34.176 -56.066 -41.790 1.00 40.94 171 ASP A CA 1
ATOM 1360 C C . ASP A 1 171 ? 33.540 -56.094 -43.187 1.00 40.94 171 ASP A C 1
ATOM 1362 O O . ASP A 1 171 ? 32.323 -55.937 -43.345 1.00 40.94 171 ASP A O 1
ATOM 1366 N N . GLY A 1 172 ? 34.387 -56.344 -44.183 1.00 34.53 172 GLY A N 1
ATOM 1367 C CA . GLY A 1 172 ? 34.060 -56.977 -45.454 1.00 34.53 172 GLY A CA 1
ATOM 1368 C C . GLY A 1 172 ? 35.074 -58.080 -45.700 1.00 34.53 172 GLY A C 1
ATOM 1369 O O . GLY A 1 172 ? 36.282 -57.769 -45.597 1.00 34.53 172 GLY A O 1
#

pLDDT: mean 78.47, std 21.07, range [34.53, 98.12]

Radius of gyration: 31.3 Å; Cα contacts (8 Å, |Δi|>4): 117; chains: 1; bounding box: 72×75×69 Å

InterPro domains:
  IPR059579 YdfE, C-terminal helical domain [PF27432] (9-107)

Solvent-accessible surface area (backbone atoms only — not comparable to full-atom values): 10464 Å² total; per-residue (Å²): 131,81,82,57,73,48,67,54,89,78,46,55,71,70,52,43,42,22,29,32,65,74,66,74,46,79,68,91,38,34,55,68,52,50,58,62,19,48,38,35,78,57,84,35,40,88,38,39,64,14,17,51,39,50,25,39,69,76,31,58,80,55,58,71,43,59,65,71,61,38,48,54,51,49,55,48,42,68,72,71,48,60,77,84,46,48,30,72,58,49,39,51,53,48,51,52,53,53,50,51,54,53,48,52,52,54,61,75,55,57,75,72,42,72,67,53,50,50,52,51,52,53,52,50,52,60,62,68,62,70,77,67,94,79,80,98,78,77,88,74,80,80,74,86,75,80,87,47,82,70,61,58,52,56,56,48,48,59,70,76,51,85,81,83,80,81,91,77,85,82,90,128

Mean predicted aligned error: 16.62 Å

Nearest PDB structures (foldseek):
  5fwl-assembly1_E  TM=1.814E-01  e=4.527E-01  Homo sapiens
  6pqt-assembly1_A  TM=2.505E-01  e=5.766E+00  Thermochaetoides thermophila DSM 1495

Secondary structure (DSSP, 8-state):
----B--GGGS-HHHHHHHHHHHS-SSS-BHHHHHHHHGGGTTTTTSHHHHHHHHHHT-HHHHTS-HHHHHHHHHHHHHHS-TT--HHHHHHHHHHHHHHHHHHHHHHT----HHHHHHHHHHHHHHHTTSS---S------------HHHHHHHHHHHH-TT---------